Protein AF-A0A8S3F796-F1 (afdb_monomer_lite)

pLDDT: mean 73.69, std 20.72, range [35.88, 97.44]

Structure (mmCIF, N/CA/C/O backbone):
data_AF-A0A8S3F796-F1
#
_entry.id   AF-A0A8S3F796-F1
#
loop_
_atom_site.group_PDB
_atom_site.id
_atom_site.type_symbol
_atom_site.label_atom_id
_atom_site.label_alt_id
_atom_site.label_comp_id
_atom_site.label_asym_id
_atom_site.label_entity_id
_atom_site.label_seq_id
_atom_site.pdbx_PDB_ins_code
_atom_site.Cartn_x
_atom_site.Cartn_y
_atom_site.Cartn_z
_atom_site.occupancy
_atom_site.B_iso_or_equiv
_atom_site.auth_seq_id
_atom_site.auth_comp_id
_atom_site.auth_asym_id
_atom_site.auth_atom_id
_atom_site.pdbx_PDB_model_num
ATOM 1 N N . MET A 1 1 ? 61.281 -2.631 98.111 1.00 43.91 1 MET A N 1
ATOM 2 C CA . MET A 1 1 ? 61.425 -4.020 97.611 1.00 43.91 1 MET A CA 1
ATOM 3 C C . MET A 1 1 ? 60.750 -4.048 96.241 1.00 43.91 1 MET A C 1
ATOM 5 O O . MET A 1 1 ? 59.540 -3.943 96.218 1.00 43.91 1 MET A O 1
ATOM 9 N N . ILE A 1 2 ? 61.363 -3.833 95.071 1.00 37.25 2 ILE A N 1
ATOM 10 C CA . ILE A 1 2 ? 62.543 -4.377 94.362 1.00 37.25 2 ILE A CA 1
ATOM 11 C C . ILE A 1 2 ? 62.463 -5.881 94.010 1.00 37.25 2 ILE A C 1
ATOM 13 O O . ILE A 1 2 ? 62.589 -6.713 94.901 1.00 37.25 2 ILE A O 1
ATOM 17 N N . ARG A 1 3 ? 62.447 -6.122 92.677 1.00 36.91 3 ARG A N 1
ATOM 18 C CA . ARG A 1 3 ? 62.776 -7.321 91.851 1.00 36.91 3 ARG A CA 1
ATOM 19 C C . ARG A 1 3 ? 61.711 -8.426 91.722 1.00 36.91 3 ARG A C 1
ATOM 21 O O . ARG A 1 3 ? 61.020 -8.716 92.679 1.00 36.91 3 ARG A O 1
ATOM 28 N N . GLY A 1 4 ? 61.540 -9.080 90.565 1.00 35.88 4 GLY A N 1
ATOM 29 C CA . GLY A 1 4 ? 62.390 -9.176 89.362 1.00 35.88 4 GLY A CA 1
ATOM 30 C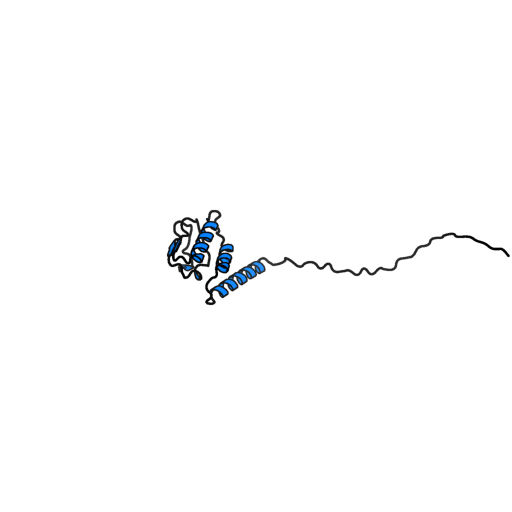 C . GLY A 1 4 ? 61.596 -9.610 88.111 1.00 35.88 4 GLY A C 1
ATOM 31 O O . GLY A 1 4 ? 60.513 -10.168 88.231 1.00 35.88 4 GLY A O 1
ATOM 32 N N . THR A 1 5 ? 61.993 -9.128 86.923 1.00 44.62 5 THR A N 1
ATOM 33 C CA . THR A 1 5 ? 62.800 -9.827 85.879 1.00 44.62 5 THR A CA 1
ATOM 34 C C . THR A 1 5 ? 61.951 -10.748 84.987 1.00 44.62 5 THR A C 1
ATOM 36 O O . THR A 1 5 ? 61.470 -11.766 85.456 1.00 44.62 5 THR A O 1
ATOM 39 N N . SER A 1 6 ? 61.547 -10.370 83.768 1.00 39.16 6 SER A N 1
ATOM 40 C CA . SER A 1 6 ? 62.285 -10.204 82.495 1.00 39.16 6 SER A CA 1
ATOM 41 C C . SER A 1 6 ? 62.702 -11.502 81.779 1.00 39.16 6 SER A C 1
ATOM 43 O O . SER A 1 6 ? 63.558 -12.227 82.268 1.00 39.16 6 SER A O 1
ATOM 45 N N . SER A 1 7 ? 62.231 -11.603 80.526 1.00 36.75 7 SER A N 1
ATOM 46 C CA . SER A 1 7 ? 62.898 -12.185 79.345 1.00 36.75 7 SER A CA 1
ATOM 47 C C . SER A 1 7 ? 62.844 -13.705 79.131 1.00 36.75 7 SER A C 1
ATOM 49 O O . SER A 1 7 ? 63.425 -14.467 79.891 1.00 36.75 7 SER A O 1
ATOM 51 N N . THR A 1 8 ? 62.237 -14.151 78.021 1.00 40.50 8 THR A N 1
ATOM 52 C CA . THR A 1 8 ? 62.935 -14.663 76.811 1.00 40.50 8 THR A CA 1
ATOM 53 C C . THR A 1 8 ? 61.984 -15.462 75.899 1.00 40.50 8 THR A C 1
ATOM 55 O O . THR A 1 8 ? 61.167 -16.257 76.352 1.00 40.50 8 THR A O 1
ATOM 58 N N . LYS A 1 9 ? 62.096 -15.232 74.585 1.00 40.78 9 LYS A N 1
ATOM 59 C CA . LYS A 1 9 ? 61.554 -16.061 73.485 1.00 40.78 9 LYS A CA 1
ATOM 60 C C . LYS A 1 9 ? 62.659 -17.059 73.073 1.00 40.78 9 LYS A C 1
ATOM 62 O O . LYS A 1 9 ? 63.826 -16.709 73.260 1.00 40.78 9 LYS A O 1
ATOM 67 N N . PRO A 1 10 ? 62.361 -18.230 72.470 1.00 43.75 10 PRO A N 1
ATOM 68 C CA . PRO A 1 10 ? 62.413 -18.285 71.000 1.00 43.75 10 PRO A CA 1
ATOM 69 C C . PRO A 1 10 ? 61.441 -19.277 70.316 1.00 43.75 10 PRO A C 1
ATOM 71 O O . PRO A 1 10 ? 60.806 -20.124 70.933 1.00 43.75 10 PRO A O 1
ATOM 74 N N . GLN A 1 11 ? 61.345 -19.112 68.992 1.00 39.69 11 GLN A N 1
ATOM 75 C CA . GLN A 1 11 ? 60.614 -19.912 68.000 1.00 39.69 11 GLN A CA 1
ATOM 76 C C . GLN A 1 11 ? 61.049 -21.385 67.927 1.00 39.69 11 GLN A C 1
ATOM 78 O O . GLN A 1 11 ? 62.238 -21.679 67.984 1.00 39.69 11 GLN A O 1
ATOM 83 N N . SER A 1 12 ? 60.117 -22.272 67.566 1.00 39.81 12 SER A N 1
ATOM 84 C CA . SER A 1 12 ? 60.382 -23.314 66.562 1.00 39.81 12 SER A CA 1
ATOM 85 C C . SER A 1 12 ? 59.096 -23.730 65.837 1.00 39.81 12 SER A C 1
ATOM 87 O O . SER A 1 12 ? 58.036 -23.913 66.428 1.00 39.81 12 SER A O 1
ATOM 89 N N . HIS A 1 13 ? 59.209 -23.773 64.511 1.00 41.94 13 HIS A N 1
ATOM 90 C CA . HIS A 1 13 ? 58.201 -24.164 63.533 1.00 41.94 13 HIS A CA 1
ATOM 91 C C . HIS A 1 13 ? 57.939 -25.671 63.552 1.00 41.94 13 HIS A C 1
ATOM 93 O O . HIS A 1 13 ? 58.892 -26.444 63.477 1.00 41.94 13 HIS A O 1
ATOM 99 N N . THR A 1 14 ? 56.674 -26.089 63.450 1.00 40.72 14 THR A N 1
ATOM 100 C CA . THR A 1 14 ? 56.277 -27.227 62.598 1.00 40.72 14 THR A CA 1
ATOM 101 C C . THR A 1 14 ? 54.784 -27.137 62.235 1.00 40.72 14 THR A C 1
ATOM 103 O O . THR A 1 14 ? 53.993 -26.540 62.956 1.00 40.72 14 THR A O 1
ATOM 106 N N . GLN A 1 15 ? 54.457 -27.621 61.039 1.00 45.72 15 GLN A N 1
ATOM 107 C CA . GLN A 1 15 ? 53.328 -27.283 60.155 1.00 45.72 15 GLN A CA 1
ATOM 108 C C . GLN A 1 15 ? 51.907 -27.617 60.662 1.00 45.72 15 GLN A C 1
ATOM 110 O O . GLN A 1 15 ? 51.747 -28.584 61.402 1.00 45.72 15 GLN A O 1
ATOM 115 N N . PRO A 1 16 ? 50.847 -26.958 60.141 1.00 42.00 16 PRO A N 1
ATOM 116 C CA . PRO A 1 16 ? 49.506 -27.529 60.127 1.00 42.00 16 PRO A CA 1
ATOM 117 C C . PRO A 1 16 ? 49.201 -28.223 58.787 1.00 42.00 16 PRO A C 1
ATOM 119 O O . PRO A 1 16 ? 49.290 -27.631 57.711 1.00 42.00 16 PRO A O 1
ATOM 122 N N . VAL A 1 17 ? 48.807 -29.492 58.887 1.00 44.97 17 VAL A N 1
ATOM 123 C CA . VAL A 1 17 ? 48.255 -30.314 57.805 1.00 44.97 17 VAL A CA 1
ATOM 124 C C . VAL A 1 17 ? 46.794 -29.923 57.552 1.00 44.97 17 VAL A C 1
ATOM 126 O O . VAL A 1 17 ? 46.001 -29.745 58.475 1.00 44.97 17 VAL A O 1
ATOM 129 N N . SER A 1 18 ? 46.472 -29.798 56.270 1.00 46.38 18 SER A N 1
ATOM 130 C CA . SER A 1 18 ? 45.207 -29.416 55.645 1.00 46.38 18 SER A CA 1
ATOM 131 C C . SER A 1 18 ? 43.940 -30.080 56.202 1.00 46.38 18 SER A C 1
ATOM 133 O O . SER A 1 18 ? 43.856 -31.304 56.280 1.00 46.38 18 SER A O 1
ATOM 135 N N . ARG A 1 19 ? 42.880 -29.282 56.411 1.00 41.25 19 ARG A N 1
ATOM 136 C CA . ARG A 1 19 ? 41.478 -29.738 56.337 1.00 41.25 19 ARG A CA 1
ATOM 137 C C . ARG A 1 19 ? 40.587 -28.709 55.625 1.00 41.25 19 ARG A C 1
ATOM 139 O O . ARG A 1 19 ? 40.242 -27.676 56.180 1.00 41.25 19 ARG A O 1
ATOM 146 N N . GLN A 1 20 ? 40.278 -29.047 54.371 1.00 41.78 20 GLN A N 1
ATOM 147 C CA . GLN A 1 20 ? 39.057 -28.787 53.590 1.00 41.78 20 GLN A CA 1
ATOM 148 C C . GLN A 1 20 ? 38.231 -27.528 53.916 1.00 41.78 20 GLN A C 1
ATOM 150 O O . GLN A 1 20 ? 37.350 -27.536 54.774 1.00 41.78 20 GLN A O 1
ATOM 155 N N . SER A 1 21 ? 38.414 -26.489 53.102 1.00 40.88 21 SER A N 1
ATOM 156 C CA . SER A 1 21 ? 37.408 -25.456 52.861 1.00 40.88 21 SER A CA 1
ATOM 157 C C . SER A 1 21 ? 36.372 -25.975 51.856 1.00 40.88 21 SER A C 1
ATOM 159 O O . SER A 1 21 ? 36.682 -26.273 50.703 1.00 40.88 21 SER A O 1
ATOM 161 N N . HIS A 1 22 ? 35.122 -26.085 52.301 1.00 41.72 22 HIS A N 1
ATOM 162 C CA . HIS A 1 22 ? 33.971 -26.271 51.425 1.00 41.72 22 HIS A CA 1
ATOM 163 C C . HIS A 1 22 ? 33.831 -25.018 50.552 1.00 41.72 22 HIS A C 1
ATOM 165 O O . HIS A 1 22 ? 33.453 -23.953 51.042 1.00 41.72 22 HIS A O 1
ATOM 171 N N . SER A 1 23 ? 34.167 -25.126 49.265 1.00 40.06 23 SER A N 1
ATOM 172 C CA . SER A 1 23 ? 33.776 -24.116 48.286 1.00 40.06 23 SER A CA 1
ATOM 173 C C . SER A 1 23 ? 32.294 -24.322 47.976 1.00 40.06 23 SER A C 1
ATOM 175 O O . SER A 1 23 ? 31.897 -25.280 47.317 1.00 40.06 23 SER A O 1
ATOM 177 N N . ASN A 1 24 ? 31.452 -23.434 48.501 1.00 40.53 24 ASN A N 1
ATOM 178 C CA . ASN A 1 24 ? 30.092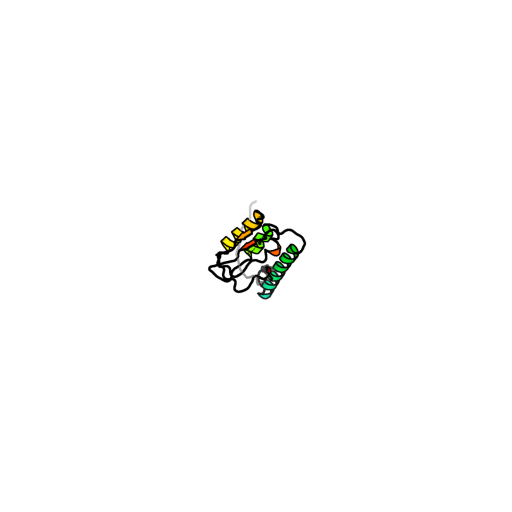 -23.297 48.004 1.00 40.53 24 ASN A CA 1
ATOM 179 C C . ASN A 1 24 ? 30.180 -22.764 46.573 1.00 40.53 24 ASN A C 1
ATOM 181 O O . ASN A 1 24 ? 30.407 -21.579 46.338 1.00 40.53 24 ASN A O 1
ATOM 185 N N . SER A 1 25 ? 30.039 -23.687 45.625 1.00 42.34 25 SER A N 1
ATOM 186 C CA . SER A 1 25 ? 29.781 -23.416 44.220 1.00 42.34 25 SER A CA 1
ATOM 187 C C . SER A 1 25 ? 28.496 -22.591 44.109 1.00 42.34 25 SER A C 1
ATOM 189 O O . SER A 1 25 ? 27.399 -23.088 44.359 1.00 42.34 25 SER A O 1
ATOM 191 N N . MET A 1 26 ? 28.631 -21.307 43.772 1.00 40.22 26 MET A N 1
ATOM 192 C CA . MET A 1 26 ? 27.518 -20.532 43.236 1.00 40.22 26 MET A CA 1
ATOM 193 C C . MET A 1 26 ? 27.348 -20.918 41.764 1.00 40.22 26 MET A C 1
ATOM 195 O O . MET A 1 26 ? 28.299 -20.759 40.993 1.00 40.22 26 MET A O 1
ATOM 199 N N . PRO A 1 27 ? 26.169 -21.390 41.328 1.00 42.75 27 PRO A N 1
ATOM 200 C CA . PRO A 1 27 ? 25.921 -21.554 39.912 1.00 42.75 27 PRO A CA 1
ATOM 201 C C . PRO A 1 27 ? 25.843 -20.165 39.278 1.00 42.75 27 PRO A C 1
ATOM 203 O O . PRO A 1 27 ? 24.987 -19.344 39.621 1.00 42.75 27 PRO A O 1
ATOM 206 N N . HIS A 1 28 ? 26.749 -19.911 38.333 1.00 46.75 28 HIS A N 1
ATOM 207 C CA . HIS A 1 28 ? 26.594 -18.836 37.367 1.00 46.75 28 HIS A CA 1
ATOM 208 C C . HIS A 1 28 ? 25.208 -18.973 36.738 1.00 46.75 28 HIS A C 1
ATOM 210 O O . HIS A 1 28 ? 24.868 -19.996 36.143 1.00 46.75 28 HIS A O 1
ATOM 216 N N . ARG A 1 29 ? 24.392 -17.933 36.898 1.00 46.47 29 ARG A N 1
ATOM 217 C CA . ARG A 1 29 ? 23.112 -17.797 36.217 1.00 46.47 29 ARG A CA 1
ATOM 218 C C . ARG A 1 29 ? 23.421 -17.577 34.737 1.00 46.47 29 ARG A C 1
ATOM 220 O O . ARG A 1 29 ? 23.547 -16.442 34.290 1.00 46.47 29 ARG A O 1
ATOM 227 N N . SER A 1 30 ? 23.625 -18.664 33.996 1.00 43.38 30 SER A N 1
ATOM 228 C CA . SER A 1 30 ? 23.768 -18.616 32.547 1.00 43.38 30 SER A CA 1
ATOM 229 C C . SER A 1 30 ? 22.478 -18.048 31.973 1.00 43.38 30 SER A C 1
ATOM 231 O O . SER A 1 30 ? 21.424 -18.683 32.038 1.00 43.38 30 SER A O 1
ATOM 233 N N . SER A 1 31 ? 22.557 -16.823 31.453 1.00 46.28 31 SER A N 1
ATOM 234 C CA . SER A 1 31 ? 21.518 -16.212 30.632 1.00 46.28 31 SER A CA 1
ATOM 235 C C . SER A 1 31 ? 21.190 -17.150 29.474 1.00 46.28 31 SER A C 1
ATOM 237 O O . SER A 1 31 ? 21.897 -17.190 28.470 1.00 46.28 31 SER A O 1
ATOM 239 N N . SER A 1 32 ? 20.112 -17.921 29.622 1.00 44.81 32 SER A N 1
ATOM 240 C CA . SER A 1 32 ? 19.453 -18.621 28.521 1.00 44.81 32 SER A CA 1
ATOM 241 C C . SER A 1 32 ? 18.749 -17.592 27.650 1.00 44.81 32 SER A C 1
ATOM 243 O O . SER A 1 32 ? 17.546 -17.374 27.753 1.00 44.81 32 SER A O 1
ATOM 245 N N . THR A 1 33 ? 19.509 -16.925 26.794 1.00 56.97 33 THR A N 1
ATOM 246 C CA . THR A 1 33 ? 18.950 -16.186 25.669 1.00 56.97 33 THR A CA 1
ATOM 247 C C . THR A 1 33 ? 19.620 -16.685 24.402 1.00 56.97 33 THR A C 1
ATOM 249 O O . THR A 1 33 ? 20.825 -16.523 24.249 1.00 56.97 33 THR A O 1
ATOM 252 N N . ALA A 1 34 ? 18.794 -17.230 23.505 1.00 60.56 34 ALA A N 1
ATOM 253 C CA . ALA A 1 34 ? 19.073 -17.569 22.107 1.00 60.56 34 ALA A CA 1
ATOM 254 C C . ALA A 1 34 ? 19.513 -19.011 21.787 1.00 60.56 34 ALA A C 1
ATOM 256 O O . ALA A 1 34 ? 20.594 -19.245 21.264 1.00 60.56 34 ALA A O 1
ATOM 257 N N . LEU A 1 35 ? 18.575 -19.953 21.919 1.00 48.91 35 LEU A N 1
ATOM 258 C CA . LEU A 1 35 ? 18.429 -21.050 20.952 1.00 48.91 35 LEU A CA 1
ATOM 259 C C . LEU A 1 35 ? 16.958 -21.128 20.528 1.00 48.91 35 LEU A C 1
ATOM 261 O O . LEU A 1 35 ? 16.220 -22.014 20.933 1.00 48.91 35 LEU A O 1
ATOM 265 N N . ILE A 1 36 ? 16.513 -20.132 19.761 1.00 64.19 36 ILE A N 1
ATOM 266 C CA . ILE A 1 36 ? 15.230 -20.201 19.052 1.00 64.19 36 ILE A CA 1
ATOM 267 C C . ILE A 1 36 ? 15.558 -20.789 17.683 1.00 64.19 36 ILE A C 1
ATOM 269 O O . ILE A 1 36 ? 16.320 -20.170 16.925 1.00 64.19 36 ILE A O 1
ATOM 273 N N . SER A 1 37 ? 15.046 -21.988 17.395 1.00 68.31 37 SER A N 1
ATOM 274 C CA . SER A 1 37 ? 15.294 -22.667 16.124 1.00 68.31 37 SER A CA 1
ATOM 275 C C . SER A 1 37 ? 1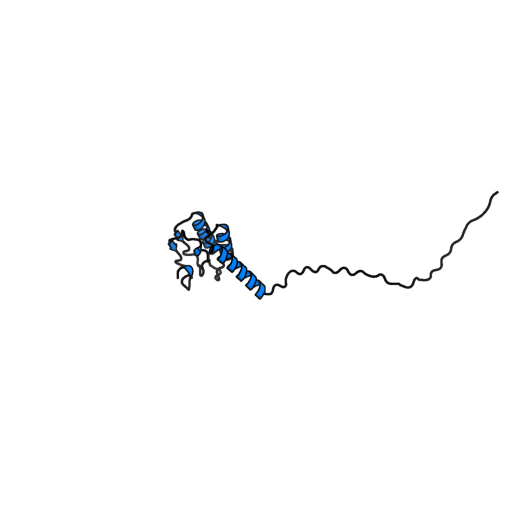4.735 -21.839 14.958 1.00 68.31 37 SER A C 1
ATOM 277 O O . SER A 1 37 ? 13.909 -20.940 15.137 1.00 68.31 37 SER A O 1
ATOM 279 N N . LYS A 1 38 ? 15.209 -22.087 13.732 1.00 71.25 38 LYS A N 1
ATOM 280 C CA . LYS A 1 38 ? 14.703 -21.373 12.546 1.00 71.25 38 LYS A CA 1
ATOM 281 C C . LYS A 1 38 ? 13.188 -21.567 12.384 1.00 71.25 38 LYS A C 1
ATOM 283 O O . LYS A 1 38 ? 12.490 -20.617 12.048 1.00 71.25 38 LYS A O 1
ATOM 288 N N . GLU A 1 39 ? 12.710 -22.759 12.723 1.00 70.19 39 GLU A N 1
ATOM 289 C CA . GLU A 1 39 ? 11.305 -23.154 12.684 1.00 70.19 39 GLU A CA 1
ATOM 290 C C . GLU A 1 39 ? 10.465 -22.391 13.717 1.00 70.19 39 GLU A C 1
ATOM 292 O O . GLU A 1 39 ? 9.423 -21.835 13.375 1.00 70.19 39 GLU A O 1
ATOM 297 N N . ASP A 1 40 ? 10.980 -22.209 14.937 1.00 78.50 40 ASP A N 1
ATOM 298 C CA . ASP A 1 40 ? 10.323 -21.382 15.958 1.00 78.50 40 ASP A CA 1
ATOM 299 C C . ASP A 1 40 ? 10.199 -19.917 15.519 1.00 78.50 40 ASP A C 1
ATOM 301 O O . ASP A 1 40 ? 9.181 -19.271 15.767 1.00 78.50 40 ASP A O 1
ATOM 305 N N . LYS A 1 41 ? 11.209 -19.371 14.826 1.00 74.94 41 LYS A N 1
ATOM 306 C CA . LYS A 1 41 ? 11.138 -18.001 14.284 1.00 74.94 41 LYS A CA 1
ATOM 307 C C . LYS A 1 41 ? 10.054 -17.875 13.220 1.00 74.94 41 LYS A C 1
ATOM 309 O O . LYS A 1 41 ? 9.375 -16.850 13.176 1.00 74.94 41 LYS A O 1
ATOM 314 N N . ASP A 1 42 ? 9.889 -18.888 12.379 1.00 79.62 42 ASP A N 1
ATOM 315 C CA . ASP A 1 42 ? 8.865 -18.890 11.336 1.00 79.62 42 ASP A CA 1
ATOM 316 C C . ASP A 1 42 ? 7.462 -19.071 11.922 1.00 79.62 42 ASP A C 1
ATOM 318 O O . ASP A 1 42 ? 6.537 -18.374 11.505 1.00 79.62 42 ASP A O 1
ATOM 322 N N . ILE A 1 43 ? 7.311 -19.888 12.967 1.00 78.69 43 ILE A N 1
ATOM 323 C CA . ILE A 1 43 ? 6.064 -20.000 13.734 1.00 78.69 43 ILE A CA 1
ATOM 324 C C . ILE A 1 43 ? 5.728 -18.669 14.412 1.00 78.69 43 ILE A C 1
ATOM 326 O O . ILE A 1 43 ? 4.599 -18.196 14.303 1.00 78.69 43 ILE A O 1
ATOM 330 N N . ILE A 1 44 ? 6.700 -18.018 15.059 1.00 77.00 44 ILE A N 1
ATOM 331 C CA . ILE A 1 44 ? 6.508 -16.706 15.694 1.00 77.00 44 ILE A CA 1
ATOM 332 C C . ILE A 1 44 ? 6.092 -15.659 14.657 1.00 77.00 44 ILE A C 1
ATOM 334 O O . ILE A 1 44 ? 5.153 -14.902 14.906 1.00 77.00 44 ILE A O 1
ATOM 338 N N . ARG A 1 45 ? 6.735 -15.633 13.480 1.00 77.31 45 ARG A N 1
ATOM 339 C CA . ARG A 1 45 ? 6.329 -14.756 12.370 1.00 77.31 45 ARG A CA 1
ATOM 340 C C . ARG A 1 45 ? 4.902 -15.048 11.932 1.00 77.31 45 ARG A C 1
ATOM 342 O O . ARG A 1 45 ? 4.100 -14.127 11.846 1.00 77.31 45 ARG A O 1
ATOM 349 N N . LYS A 1 46 ? 4.567 -16.318 11.708 1.00 82.44 46 LYS A N 1
ATOM 350 C CA . LYS A 1 46 ? 3.247 -16.731 11.224 1.00 82.44 46 LYS A CA 1
ATOM 351 C C . LYS A 1 46 ? 2.141 -16.411 12.229 1.00 82.44 46 LYS A C 1
ATOM 353 O O . LYS A 1 46 ? 1.111 -15.873 11.838 1.00 82.44 46 LYS A O 1
ATOM 358 N N . LEU A 1 47 ? 2.375 -16.654 13.520 1.00 77.31 47 LEU A N 1
ATOM 359 C CA . LEU A 1 47 ? 1.457 -16.297 14.607 1.00 77.31 47 LEU A CA 1
ATOM 360 C C . LEU A 1 47 ? 1.301 -14.783 14.753 1.00 77.31 47 LEU A C 1
ATOM 362 O O . LEU A 1 47 ? 0.197 -14.299 15.002 1.00 77.31 47 LEU A O 1
ATOM 366 N N . PHE A 1 48 ? 2.388 -14.028 14.588 1.00 76.62 48 PHE A N 1
ATOM 367 C CA . PHE A 1 48 ? 2.333 -12.573 14.588 1.00 76.62 48 PHE A CA 1
ATOM 368 C C . PHE A 1 48 ? 1.474 -12.064 13.426 1.00 76.62 48 PHE A C 1
ATOM 370 O O . PHE A 1 48 ? 0.530 -11.316 13.670 1.00 76.62 48 PHE A O 1
ATOM 377 N N . THR A 1 49 ? 1.724 -12.532 12.201 1.00 72.12 49 THR A N 1
ATOM 378 C CA . THR A 1 49 ? 0.932 -12.178 11.015 1.00 72.12 49 THR A CA 1
ATOM 379 C C . THR A 1 49 ? -0.536 -12.565 11.188 1.00 72.12 49 THR A C 1
ATOM 381 O O . THR A 1 49 ? -1.410 -11.721 11.029 1.00 72.12 49 THR A O 1
ATOM 384 N N . GLN A 1 50 ? -0.826 -13.793 11.629 1.00 75.19 50 GLN A N 1
ATOM 385 C CA . GLN A 1 50 ? -2.196 -14.268 11.843 1.00 75.19 50 GLN A CA 1
ATOM 386 C C . GLN A 1 50 ? -2.939 -13.436 12.896 1.00 75.19 50 GLN A C 1
ATOM 388 O O . GLN A 1 50 ? -4.107 -13.092 12.715 1.00 75.19 50 GLN A O 1
ATOM 393 N N . ARG A 1 51 ? -2.266 -13.062 13.991 1.00 73.31 51 ARG A N 1
ATOM 394 C CA . ARG A 1 51 ? -2.842 -12.178 15.011 1.00 73.31 51 ARG A CA 1
ATOM 395 C C . ARG A 1 51 ? -3.144 -10.784 14.456 1.00 73.31 51 ARG A C 1
ATOM 397 O O . ARG A 1 51 ? -4.126 -10.182 14.888 1.00 73.31 51 ARG A O 1
ATOM 404 N N . GLN A 1 52 ? -2.321 -10.262 13.548 1.00 64.12 52 GLN A N 1
ATOM 405 C CA . GLN A 1 52 ? -2.585 -8.979 12.888 1.00 64.12 52 GLN A CA 1
ATOM 406 C C . GLN A 1 52 ? -3.799 -9.079 11.956 1.00 64.12 52 GLN A C 1
ATOM 408 O O . GLN A 1 52 ? -4.716 -8.268 12.074 1.00 64.12 52 GLN A O 1
ATOM 413 N N . SER A 1 53 ? -3.885 -10.127 11.134 1.00 61.03 53 SER A N 1
ATOM 414 C CA . SER A 1 53 ? -5.031 -10.362 10.243 1.00 61.03 53 SER A CA 1
ATOM 415 C C . SER A 1 53 ? -6.351 -10.528 11.009 1.00 61.03 53 SER A C 1
ATOM 417 O O . SER A 1 53 ? -7.371 -9.965 10.621 1.00 61.03 53 SER A O 1
ATOM 419 N N . LEU A 1 54 ? -6.342 -11.234 12.148 1.00 61.59 54 LEU A N 1
ATOM 420 C CA . LEU A 1 54 ? -7.530 -11.402 13.000 1.00 61.59 54 LEU A CA 1
ATOM 421 C C . LEU A 1 54 ? -8.000 -10.085 13.639 1.00 61.59 54 LEU A C 1
ATOM 423 O O . LEU A 1 54 ? -9.202 -9.874 13.797 1.00 61.59 54 LEU A O 1
ATOM 427 N N . LYS A 1 55 ? -7.075 -9.180 13.986 1.00 58.56 55 LYS A N 1
ATOM 428 C CA . LYS A 1 55 ? -7.431 -7.832 14.461 1.00 58.56 55 LYS A CA 1
ATOM 429 C C . LYS A 1 55 ? -8.057 -6.983 13.358 1.00 58.56 55 LYS A C 1
ATOM 431 O O . LYS A 1 55 ? -8.981 -6.232 13.651 1.00 58.56 55 LYS A O 1
ATOM 436 N N . LEU A 1 56 ? -7.575 -7.124 12.123 1.00 56.28 56 LEU A N 1
ATOM 437 C CA . LEU A 1 56 ? -8.071 -6.376 10.969 1.00 56.28 56 LEU A CA 1
ATOM 438 C C . LEU A 1 56 ? -9.461 -6.865 10.516 1.00 56.28 56 LEU A C 1
ATOM 440 O O . LEU A 1 56 ? -10.334 -6.061 10.211 1.00 56.28 56 LEU A O 1
ATOM 444 N N . SER A 1 57 ? -9.708 -8.178 10.576 1.00 52.88 57 SER A N 1
ATOM 445 C CA . SER A 1 57 ? -10.996 -8.802 10.226 1.00 52.88 57 SER A CA 1
ATOM 446 C C . SER A 1 57 ? -12.129 -8.492 11.230 1.00 52.88 57 SER A C 1
ATOM 448 O O . SER A 1 57 ? -13.313 -8.501 10.889 1.00 52.88 57 SER A O 1
ATOM 450 N N . SER A 1 58 ? -11.790 -8.141 12.474 1.00 56.28 58 SER A N 1
ATOM 451 C CA . SER A 1 58 ? -12.731 -7.841 13.562 1.00 56.28 58 SER A CA 1
ATOM 452 C C . SER A 1 58 ? -13.328 -6.420 13.473 1.00 56.28 58 SER A C 1
ATOM 454 O O . SER A 1 58 ? -13.140 -5.631 14.394 1.00 56.28 58 SER A O 1
ATOM 456 N N . LYS A 1 59 ? -14.049 -6.066 12.393 1.00 54.88 59 LYS A N 1
ATOM 457 C CA . LYS A 1 59 ? -14.849 -4.814 12.235 1.00 54.88 59 LYS A CA 1
ATOM 458 C C . LYS A 1 59 ? -14.189 -3.511 12.741 1.00 54.88 59 LYS A C 1
ATOM 460 O O . LYS A 1 59 ? -14.875 -2.550 13.092 1.00 54.88 59 LYS A O 1
ATOM 465 N N . LYS A 1 60 ? -12.863 -3.464 12.811 1.00 62.00 60 LYS A N 1
ATOM 466 C CA . LYS A 1 60 ? -12.114 -2.340 13.352 1.00 62.00 60 LYS A CA 1
ATOM 467 C C . LYS A 1 60 ? -11.489 -1.642 12.162 1.00 62.00 60 LYS A C 1
ATOM 469 O O . LYS A 1 60 ? -10.733 -2.256 11.421 1.00 62.00 60 LYS A O 1
ATOM 474 N N . SER A 1 61 ? -11.853 -0.375 11.969 1.00 72.12 61 SER A N 1
ATOM 475 C CA . SER A 1 61 ? -11.208 0.495 10.985 1.00 72.12 61 SER A CA 1
ATOM 476 C C . SER A 1 61 ? -9.696 0.368 11.136 1.00 72.12 61 SER A C 1
ATOM 478 O O . SER A 1 61 ? -9.195 0.551 12.250 1.00 72.12 61 SER A O 1
ATOM 480 N N . LEU A 1 62 ? -8.995 0.084 10.033 1.00 83.81 62 LEU A N 1
ATOM 481 C CA . LEU A 1 62 ? -7.536 0.131 9.979 1.00 83.81 62 LEU A CA 1
ATOM 482 C C . LEU A 1 62 ? -7.078 1.452 10.610 1.00 83.81 62 LEU A C 1
ATOM 484 O O . LEU A 1 62 ? -7.666 2.503 10.350 1.00 83.81 62 LEU A O 1
ATOM 488 N N . THR A 1 63 ? -6.087 1.403 11.493 1.00 90.12 63 THR A N 1
ATOM 489 C CA . THR A 1 63 ? -5.476 2.601 12.081 1.00 90.12 63 THR A CA 1
ATOM 490 C C . THR A 1 63 ? -4.183 2.954 11.350 1.00 90.12 63 THR A C 1
ATOM 492 O O . THR A 1 63 ? -3.529 2.091 10.767 1.00 90.12 63 THR A O 1
ATOM 495 N N . LEU A 1 64 ? -3.753 4.219 11.429 1.00 90.19 64 LEU A N 1
ATOM 496 C CA . LEU A 1 64 ? -2.490 4.655 10.816 1.00 90.19 64 LEU A CA 1
ATOM 497 C C . LEU A 1 64 ? -1.277 3.872 11.355 1.00 90.19 64 LEU A C 1
ATOM 499 O O . LEU A 1 64 ? -0.328 3.613 10.620 1.00 90.19 64 LEU A O 1
ATOM 503 N N . SER A 1 65 ? -1.305 3.481 12.630 1.00 90.31 65 SER A N 1
ATOM 504 C CA . SER A 1 65 ? -0.238 2.685 13.244 1.00 90.31 65 SER A CA 1
ATOM 505 C C . SER A 1 65 ? -0.197 1.257 12.701 1.00 90.31 65 SER A C 1
ATOM 507 O O . SER A 1 65 ? 0.886 0.730 12.462 1.00 90.31 65 SER A O 1
ATOM 509 N N . GLU A 1 66 ? -1.361 0.640 12.485 1.00 89.25 66 GLU A N 1
ATOM 510 C CA . GLU A 1 66 ? -1.462 -0.690 11.870 1.00 89.25 66 GLU A CA 1
ATOM 511 C C . GLU A 1 66 ? -1.006 -0.642 10.408 1.00 89.25 66 GLU A C 1
ATOM 513 O O . GLU A 1 66 ? -0.193 -1.471 10.009 1.00 89.25 66 GLU A O 1
ATOM 518 N N . LEU A 1 67 ? -1.421 0.380 9.648 1.00 91.81 67 LEU A N 1
ATOM 519 C CA . LEU A 1 67 ? -0.944 0.604 8.282 1.00 91.81 67 LEU A CA 1
ATOM 520 C C . LEU A 1 67 ? 0.585 0.688 8.238 1.00 91.81 67 LEU A C 1
ATOM 522 O O . LEU A 1 67 ? 1.228 -0.056 7.503 1.00 91.81 67 LEU A O 1
ATOM 526 N N . ARG A 1 68 ? 1.177 1.561 9.063 1.00 93.12 68 ARG A N 1
ATOM 527 C CA . ARG A 1 68 ? 2.635 1.719 9.134 1.00 93.12 68 ARG A CA 1
ATOM 528 C C . ARG A 1 68 ? 3.323 0.406 9.485 1.00 93.12 68 ARG A C 1
ATOM 530 O O . ARG A 1 68 ? 4.320 0.074 8.864 1.00 93.12 68 ARG A O 1
ATOM 537 N N . GLN A 1 69 ? 2.782 -0.366 10.424 1.00 91.00 69 GLN A N 1
ATOM 538 C CA . GLN A 1 69 ? 3.354 -1.659 10.793 1.00 91.00 69 GLN A CA 1
ATOM 539 C C . GLN A 1 69 ? 3.379 -2.654 9.625 1.00 91.00 69 GLN A C 1
ATOM 541 O O . GLN A 1 69 ? 4.379 -3.350 9.453 1.00 91.00 69 GLN A O 1
ATOM 546 N N . VAL A 1 70 ? 2.309 -2.728 8.830 1.00 90.06 70 VAL A N 1
ATOM 547 C CA . VAL A 1 70 ? 2.282 -3.606 7.650 1.00 90.06 70 VAL A CA 1
ATOM 548 C C . VAL A 1 70 ? 3.253 -3.102 6.583 1.00 90.06 70 VAL A C 1
ATOM 550 O O . VAL A 1 70 ? 4.007 -3.895 6.024 1.00 90.06 70 VAL A O 1
ATOM 553 N N . LEU A 1 71 ? 3.312 -1.787 6.359 1.00 92.25 71 LEU A N 1
ATOM 554 C CA . LEU A 1 71 ? 4.265 -1.187 5.427 1.00 92.25 71 LEU A CA 1
ATOM 555 C C . LEU A 1 71 ? 5.719 -1.436 5.849 1.00 92.25 71 LEU A C 1
ATOM 557 O O . LEU A 1 71 ? 6.535 -1.782 5.007 1.00 92.25 71 LEU A O 1
ATOM 561 N N . GLU A 1 72 ? 6.070 -1.360 7.131 1.00 91.25 72 GLU A N 1
ATOM 562 C CA . GLU A 1 72 ? 7.424 -1.710 7.596 1.00 91.25 72 GLU A CA 1
ATOM 563 C C . GLU A 1 72 ? 7.796 -3.172 7.298 1.00 91.25 72 GLU A C 1
ATOM 565 O O . GLU A 1 72 ? 8.955 -3.482 7.014 1.00 91.25 72 GLU A O 1
ATOM 570 N N . ALA A 1 73 ? 6.817 -4.078 7.326 1.00 89.56 73 ALA A N 1
ATOM 571 C CA . ALA A 1 73 ? 7.024 -5.480 6.981 1.00 89.56 73 ALA A CA 1
ATOM 572 C C . ALA A 1 73 ? 7.095 -5.730 5.463 1.00 89.56 73 ALA A C 1
ATOM 574 O O . ALA A 1 73 ? 7.638 -6.759 5.053 1.00 89.56 73 ALA A O 1
ATOM 575 N N . TRP A 1 74 ? 6.581 -4.808 4.641 1.00 91.50 74 TRP A N 1
ATOM 576 C CA . TRP A 1 74 ? 6.602 -4.917 3.186 1.00 91.50 74 TRP A CA 1
ATOM 577 C C . TRP A 1 74 ? 8.018 -4.740 2.635 1.00 91.50 74 TRP A C 1
ATOM 579 O O . TRP A 1 74 ? 8.693 -3.729 2.878 1.00 91.50 74 TRP A O 1
ATOM 589 N N . LYS A 1 75 ? 8.450 -5.766 1.899 1.00 86.44 75 LYS A N 1
ATOM 590 C CA . LYS A 1 75 ? 9.748 -5.870 1.242 1.00 86.44 75 LYS A CA 1
ATOM 591 C C . LYS A 1 75 ? 9.536 -6.349 -0.182 1.00 86.44 75 LYS A C 1
ATOM 593 O O . LYS A 1 75 ? 8.878 -7.366 -0.381 1.00 86.44 75 LYS A O 1
ATOM 598 N N . GLU A 1 76 ? 10.139 -5.646 -1.127 1.00 84.00 76 GLU A N 1
ATOM 599 C CA . GLU A 1 76 ? 10.197 -6.094 -2.512 1.00 84.00 76 GLU A CA 1
ATOM 600 C C . GLU A 1 76 ? 11.360 -7.078 -2.705 1.00 84.00 76 GLU A C 1
ATOM 602 O O . GLU A 1 76 ? 12.393 -6.949 -2.038 1.00 84.00 76 GLU A O 1
ATOM 607 N N . PRO A 1 77 ? 11.199 -8.077 -3.587 1.00 80.31 77 PRO A N 1
ATOM 608 C CA . PRO A 1 77 ? 12.280 -8.978 -3.971 1.00 80.31 77 PRO A CA 1
ATOM 609 C C . PRO A 1 77 ? 13.355 -8.273 -4.812 1.00 80.31 77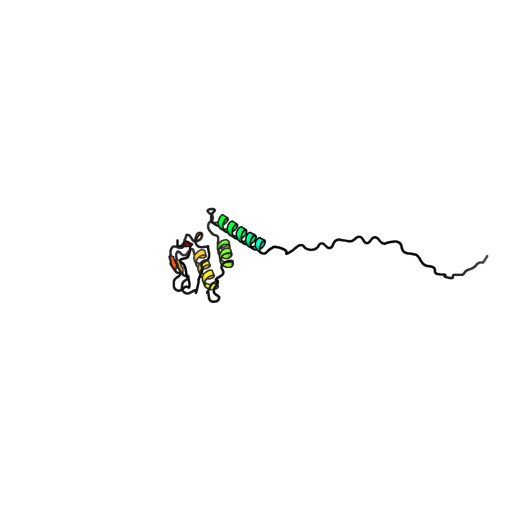 PRO A C 1
ATOM 611 O O . PRO A 1 77 ? 14.524 -8.649 -4.738 1.00 80.31 77 PRO A O 1
ATOM 614 N N . GLU A 1 78 ? 12.976 -7.243 -5.571 1.00 74.00 78 GLU A N 1
ATOM 615 C CA . GLU A 1 78 ? 13.866 -6.508 -6.469 1.00 74.00 78 GLU A CA 1
ATOM 616 C C . GLU A 1 78 ? 14.566 -5.337 -5.771 1.00 74.00 78 GLU A C 1
ATOM 618 O O . GLU A 1 78 ? 13.966 -4.578 -5.010 1.00 74.00 78 GLU A O 1
ATOM 623 N N . THR A 1 79 ? 15.851 -5.141 -6.076 1.00 70.06 79 THR A N 1
ATOM 624 C CA . THR A 1 79 ? 16.684 -4.095 -5.457 1.00 70.06 79 THR A CA 1
ATOM 625 C C . THR A 1 79 ? 16.393 -2.679 -5.955 1.00 70.06 79 THR A C 1
ATOM 627 O O . THR A 1 79 ? 16.884 -1.725 -5.359 1.00 70.06 79 THR A O 1
ATOM 630 N N . PHE A 1 80 ? 15.635 -2.539 -7.044 1.00 77.56 80 PHE A N 1
ATOM 631 C CA . PHE A 1 80 ? 15.383 -1.260 -7.725 1.00 77.56 80 PHE A CA 1
ATOM 632 C C . PHE A 1 80 ? 13.989 -0.688 -7.454 1.00 77.56 80 PHE A C 1
ATOM 634 O O . PHE A 1 80 ? 13.660 0.369 -7.978 1.00 77.56 80 PHE A O 1
ATOM 641 N N . ALA A 1 81 ? 13.157 -1.395 -6.688 1.00 83.94 81 ALA A N 1
ATOM 642 C CA . ALA A 1 81 ? 11.803 -0.950 -6.410 1.00 83.94 81 ALA A CA 1
ATOM 643 C C . ALA A 1 81 ? 11.797 0.292 -5.506 1.00 83.94 81 ALA A C 1
ATOM 645 O O . ALA A 1 81 ? 12.439 0.307 -4.449 1.00 83.94 81 ALA A O 1
ATOM 646 N N . ASP A 1 82 ? 10.997 1.296 -5.868 1.00 92.81 82 ASP A N 1
ATOM 647 C CA . ASP A 1 82 ? 10.847 2.546 -5.115 1.00 92.81 82 ASP A CA 1
ATOM 648 C C . ASP A 1 82 ? 9.855 2.369 -3.955 1.00 92.81 82 ASP A C 1
ATOM 650 O O . ASP A 1 82 ? 8.843 3.056 -3.807 1.00 92.81 82 ASP A O 1
ATOM 654 N N . VAL A 1 83 ? 10.158 1.402 -3.088 1.00 91.94 83 VAL A N 1
ATOM 655 C CA . VAL A 1 83 ? 9.313 0.996 -1.956 1.00 91.94 83 VAL A CA 1
ATOM 656 C C . VAL A 1 83 ? 9.108 2.133 -0.960 1.00 91.94 83 VAL A C 1
ATOM 658 O O . VAL A 1 83 ? 8.056 2.221 -0.332 1.00 91.94 83 VAL A O 1
ATOM 661 N N . ILE A 1 84 ? 10.108 2.999 -0.790 1.00 92.50 84 ILE A N 1
ATOM 662 C CA . ILE A 1 84 ? 10.023 4.149 0.118 1.00 92.50 84 ILE A CA 1
ATOM 663 C C . ILE A 1 84 ? 8.941 5.114 -0.376 1.00 92.50 84 ILE A C 1
ATOM 665 O O . ILE A 1 84 ? 8.010 5.412 0.369 1.00 92.50 84 ILE A O 1
ATOM 669 N N . GLU A 1 85 ? 9.009 5.500 -1.650 1.00 95.56 85 GLU A N 1
ATOM 670 C CA . GLU A 1 85 ? 8.017 6.359 -2.303 1.00 95.56 85 GLU A CA 1
ATOM 671 C C . GLU A 1 85 ? 6.623 5.713 -2.268 1.00 95.56 85 GLU A C 1
ATOM 673 O O . GLU A 1 85 ? 5.637 6.351 -1.898 1.00 95.56 85 GLU A O 1
ATOM 678 N N . ALA A 1 86 ? 6.524 4.413 -2.565 1.00 95.81 86 ALA A N 1
ATOM 679 C CA . ALA A 1 86 ? 5.252 3.697 -2.504 1.00 95.81 86 ALA A CA 1
ATOM 680 C C . ALA A 1 86 ? 4.623 3.749 -1.101 1.00 95.81 86 ALA A C 1
ATOM 682 O O . ALA A 1 86 ? 3.424 4.000 -0.957 1.00 95.81 86 ALA A O 1
ATOM 683 N N . LYS A 1 87 ? 5.427 3.550 -0.048 1.00 95.75 87 LYS A N 1
ATOM 684 C CA . LYS A 1 87 ? 4.971 3.642 1.347 1.00 95.75 87 LYS A CA 1
ATOM 685 C C . LYS A 1 87 ? 4.466 5.038 1.684 1.00 95.75 87 LYS A C 1
ATOM 687 O O . LYS A 1 87 ? 3.428 5.152 2.335 1.00 95.75 87 LYS A O 1
ATOM 692 N N . GLU A 1 88 ? 5.168 6.080 1.251 1.00 96.50 88 GLU A N 1
ATOM 693 C CA . GLU A 1 88 ? 4.758 7.468 1.475 1.00 96.50 88 GLU A CA 1
ATOM 694 C C . GLU A 1 88 ? 3.414 7.763 0.808 1.00 96.50 88 GLU A C 1
ATOM 696 O O . GLU A 1 88 ? 2.486 8.211 1.486 1.00 96.50 88 GLU A O 1
ATOM 701 N N . ARG A 1 89 ? 3.244 7.378 -0.463 1.00 97.44 89 ARG A N 1
ATOM 702 C CA . ARG A 1 89 ? 1.972 7.548 -1.185 1.00 97.44 89 ARG A CA 1
ATOM 703 C C . ARG A 1 89 ? 0.811 6.810 -0.525 1.00 97.44 89 ARG A C 1
ATOM 705 O O . ARG A 1 89 ? -0.275 7.374 -0.394 1.00 97.44 89 ARG A O 1
ATOM 712 N N . ILE A 1 90 ? 1.028 5.574 -0.066 1.00 96.31 90 ILE A N 1
ATOM 713 C CA . ILE A 1 90 ? 0.002 4.798 0.652 1.00 96.31 90 ILE A CA 1
ATOM 714 C C . ILE A 1 90 ? -0.378 5.495 1.965 1.00 96.31 90 ILE A C 1
ATOM 716 O O . ILE A 1 90 ? -1.562 5.633 2.281 1.00 96.31 90 ILE A O 1
ATOM 720 N N . VAL A 1 91 ? 0.615 5.951 2.735 1.00 96.38 91 VAL A N 1
ATOM 721 C CA . VAL A 1 91 ? 0.391 6.653 4.005 1.00 96.38 91 VAL A CA 1
ATOM 722 C C . VAL A 1 91 ? -0.376 7.951 3.790 1.00 96.38 91 VAL A C 1
ATOM 724 O O . VAL A 1 91 ? -1.310 8.234 4.544 1.00 96.38 91 VAL A O 1
ATOM 727 N N . ASP A 1 92 ? -0.005 8.737 2.787 1.00 96.50 92 ASP A N 1
ATOM 728 C CA . ASP A 1 92 ? -0.646 10.016 2.517 1.00 96.50 92 ASP A CA 1
ATOM 729 C C . ASP A 1 92 ? -2.065 9.848 1.987 1.00 96.50 92 ASP A C 1
ATOM 731 O O . ASP A 1 92 ? -2.962 10.543 2.469 1.00 96.50 92 ASP A O 1
ATOM 735 N N . CYS A 1 93 ? -2.296 8.875 1.102 1.00 96.00 93 CYS A N 1
ATOM 736 C CA . CYS A 1 93 ? -3.632 8.484 0.659 1.00 96.00 93 CYS A CA 1
ATOM 737 C C . CYS A 1 93 ? -4.522 8.114 1.852 1.00 96.00 93 CYS A C 1
ATOM 739 O O . CYS A 1 93 ? -5.594 8.694 2.035 1.00 96.00 93 CYS A O 1
ATOM 741 N N . PHE A 1 94 ? -4.033 7.240 2.736 1.00 94.81 94 PHE A N 1
ATOM 742 C CA . PHE A 1 94 ? -4.776 6.811 3.915 1.00 94.81 94 PHE A CA 1
ATOM 743 C C . PHE A 1 94 ? -5.066 7.962 4.891 1.00 94.81 94 PHE A C 1
ATOM 745 O O . PHE A 1 94 ? -6.177 8.085 5.410 1.00 94.81 94 PHE A O 1
ATOM 752 N N . LYS A 1 95 ? -4.075 8.825 5.158 1.00 94.69 95 LYS A N 1
ATOM 753 C CA . LYS A 1 95 ? -4.221 9.969 6.075 1.00 94.69 95 LYS A CA 1
ATOM 754 C C . LYS A 1 95 ? -5.228 10.990 5.563 1.00 94.69 95 LYS A C 1
ATOM 756 O O . LYS A 1 95 ? -5.989 11.536 6.358 1.00 94.69 95 LYS A O 1
ATOM 761 N N . GLN A 1 96 ? -5.201 11.261 4.263 1.00 95.50 96 GLN A N 1
ATOM 762 C CA . GLN A 1 96 ? -6.080 12.234 3.621 1.00 95.50 96 GLN A CA 1
ATOM 763 C C . GLN A 1 96 ? -7.434 11.631 3.228 1.00 95.50 96 GLN A C 1
ATOM 765 O O . GLN A 1 96 ? -8.330 12.374 2.839 1.00 95.50 96 GLN A O 1
ATOM 770 N N . ARG A 1 97 ? -7.599 10.308 3.376 1.00 92.50 97 ARG A N 1
ATOM 771 C CA . ARG A 1 97 ? -8.769 9.547 2.922 1.00 92.50 97 ARG A CA 1
ATOM 772 C C . ARG A 1 97 ? -9.076 9.803 1.446 1.00 92.50 97 ARG A C 1
ATOM 774 O O . ARG A 1 97 ? -10.224 10.058 1.090 1.00 92.50 97 ARG A O 1
ATOM 781 N N . LEU A 1 98 ? -8.040 9.761 0.610 1.00 95.56 98 LEU A N 1
ATOM 782 C CA . LEU A 1 98 ? -8.195 9.953 -0.831 1.00 95.56 98 LEU A CA 1
ATOM 783 C C . L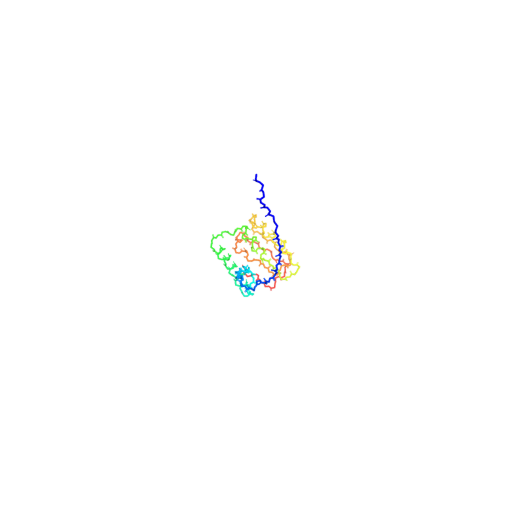EU A 1 98 ? -8.907 8.750 -1.448 1.00 95.56 98 LEU A C 1
ATOM 785 O O . LEU A 1 98 ? -8.625 7.605 -1.112 1.00 95.56 98 LEU A O 1
ATOM 789 N N . ASP A 1 99 ? -9.795 9.018 -2.394 1.00 96.12 99 ASP A N 1
ATOM 790 C CA . ASP A 1 99 ? -10.484 7.990 -3.177 1.00 96.12 99 ASP A CA 1
ATOM 791 C C . ASP A 1 99 ? -9.584 7.327 -4.230 1.00 96.12 99 ASP A C 1
ATOM 793 O O . ASP A 1 99 ? -9.941 6.303 -4.812 1.00 96.12 99 ASP A O 1
ATOM 797 N N . SER A 1 100 ? -8.416 7.909 -4.477 1.00 95.44 100 SER A N 1
ATOM 798 C CA . SER A 1 100 ? -7.498 7.536 -5.537 1.00 95.44 100 SER A CA 1
ATOM 799 C C . SER A 1 100 ? -6.075 7.398 -5.002 1.00 95.44 100 SER A C 1
ATOM 801 O O . SER A 1 100 ? -5.575 8.235 -4.247 1.00 95.44 100 SER A O 1
ATOM 803 N N . LEU A 1 101 ? -5.414 6.313 -5.401 1.00 96.50 101 LEU A N 1
ATOM 804 C CA . LEU A 1 101 ? -4.038 5.994 -5.049 1.00 96.50 101 LEU A CA 1
ATOM 805 C C . LEU A 1 101 ? -3.254 5.654 -6.316 1.00 96.50 101 LEU A C 1
ATOM 807 O O . LEU A 1 101 ? -3.600 4.733 -7.052 1.00 96.50 101 LEU A O 1
ATOM 811 N N . ASN A 1 102 ? -2.178 6.398 -6.557 1.00 96.56 102 ASN A N 1
ATOM 812 C CA . ASN A 1 102 ? -1.289 6.189 -7.691 1.00 96.56 102 ASN A CA 1
ATOM 813 C C . ASN A 1 102 ? 0.044 5.579 -7.228 1.00 96.56 102 ASN A C 1
ATOM 815 O O . ASN A 1 102 ? 0.864 6.254 -6.605 1.00 96.56 102 ASN A O 1
ATOM 819 N N . LEU A 1 103 ? 0.264 4.314 -7.575 1.00 95.75 103 LEU A N 1
ATOM 820 C CA . LEU A 1 103 ? 1.510 3.572 -7.372 1.00 95.75 103 LEU A CA 1
ATOM 821 C C . LEU A 1 103 ? 2.223 3.267 -8.695 1.00 95.75 103 LEU A C 1
ATOM 823 O O . LEU A 1 103 ? 3.035 2.346 -8.763 1.00 95.75 103 LEU A O 1
ATOM 827 N N . SER A 1 104 ? 1.917 4.008 -9.753 1.00 95.56 104 SER A N 1
ATOM 828 C CA . SER A 1 104 ? 2.498 3.805 -11.074 1.00 95.56 104 SER A CA 1
ATOM 829 C C . SER A 1 104 ? 3.951 4.261 -11.132 1.00 95.56 104 SER A C 1
ATOM 831 O O . SER A 1 104 ? 4.328 5.223 -10.454 1.00 95.56 104 SER A O 1
ATOM 833 N N . PHE A 1 105 ? 4.740 3.608 -11.991 1.00 95.44 105 PHE A N 1
ATOM 834 C CA . PHE A 1 105 ? 6.163 3.907 -12.209 1.00 95.44 105 PHE A CA 1
ATOM 835 C C . PHE A 1 105 ? 7.034 3.783 -10.949 1.00 95.44 105 PHE A C 1
ATOM 837 O O . PHE A 1 105 ? 7.924 4.600 -10.736 1.00 95.44 105 PHE A O 1
ATOM 844 N N . LEU A 1 106 ? 6.782 2.774 -10.110 1.00 95.38 106 LEU A N 1
ATOM 845 C CA . LEU A 1 106 ? 7.543 2.541 -8.873 1.00 95.38 106 LEU A CA 1
ATOM 846 C C . LEU A 1 106 ? 8.332 1.227 -8.893 1.00 95.38 106 LEU A C 1
ATOM 848 O O . LEU A 1 106 ? 8.855 0.797 -7.863 1.00 95.38 106 LEU A O 1
ATOM 852 N N . TYR A 1 107 ? 8.412 0.584 -10.064 1.00 94.12 107 TYR A N 1
ATOM 853 C CA . TYR A 1 107 ? 9.133 -0.672 -10.268 1.00 94.12 107 TYR A CA 1
ATOM 854 C C . TYR A 1 107 ? 8.705 -1.773 -9.277 1.00 94.12 107 TYR A C 1
ATOM 856 O O . TYR A 1 107 ? 9.497 -2.634 -8.900 1.00 94.12 107 TYR A O 1
ATOM 864 N N . LEU A 1 108 ? 7.443 -1.736 -8.838 1.00 92.19 108 LEU A N 1
ATOM 865 C CA . LEU A 1 108 ? 6.900 -2.668 -7.856 1.00 92.19 108 LEU A CA 1
ATOM 866 C C . LEU A 1 108 ? 6.604 -4.013 -8.517 1.00 92.19 108 LEU A C 1
ATOM 868 O O . LEU A 1 108 ? 6.067 -4.076 -9.617 1.00 92.19 108 LEU A O 1
ATOM 872 N N . SER A 1 109 ? 6.919 -5.095 -7.829 1.00 91.94 109 SER A N 1
ATOM 873 C CA . SER A 1 109 ? 6.595 -6.467 -8.226 1.00 91.94 109 SER A CA 1
ATOM 874 C C . SER A 1 109 ? 5.579 -7.110 -7.282 1.00 91.94 109 SER A C 1
ATOM 876 O O . SER A 1 109 ? 4.870 -8.034 -7.676 1.00 91.94 109 SER A O 1
ATOM 878 N N . THR A 1 110 ? 5.459 -6.597 -6.052 1.00 90.19 110 THR A N 1
ATOM 879 C CA . THR A 1 110 ? 4.435 -6.996 -5.085 1.00 90.19 110 THR A CA 1
ATOM 880 C C . THR A 1 110 ? 3.738 -5.779 -4.474 1.00 90.19 110 THR A C 1
ATOM 882 O O . THR A 1 110 ? 4.121 -4.631 -4.694 1.00 90.19 110 THR A O 1
ATOM 885 N N . LEU A 1 111 ? 2.646 -6.023 -3.755 1.00 90.25 111 LEU A N 1
ATOM 886 C CA . LEU A 1 111 ? 1.898 -5.001 -3.032 1.00 90.25 111 LEU A CA 1
ATOM 887 C C . LEU A 1 111 ? 1.643 -5.482 -1.599 1.00 90.25 111 LEU A C 1
ATOM 889 O O . LEU A 1 111 ? 1.500 -6.686 -1.382 1.00 90.25 111 LEU A O 1
ATOM 893 N N . PRO A 1 112 ? 1.590 -4.570 -0.615 1.00 89.88 112 PRO A N 1
ATOM 894 C CA . PRO A 1 112 ? 1.343 -4.938 0.771 1.00 89.88 112 PRO A CA 1
ATOM 895 C C . PRO A 1 112 ? -0.124 -5.326 0.999 1.00 89.88 112 PRO A C 1
ATOM 897 O O . PRO A 1 112 ? -1.030 -4.726 0.423 1.00 89.88 112 PRO A O 1
ATOM 900 N N . ASP A 1 113 ? -0.373 -6.245 1.934 1.00 86.12 113 ASP A N 1
ATOM 901 C CA . ASP A 1 113 ? -1.721 -6.688 2.334 1.00 86.12 113 ASP A CA 1
ATOM 902 C C . ASP A 1 113 ? -2.427 -5.655 3.246 1.00 86.12 113 ASP A C 1
ATOM 904 O O . ASP A 1 113 ? -2.795 -5.938 4.387 1.00 86.12 113 ASP A O 1
ATOM 908 N N . VAL A 1 114 ? -2.564 -4.411 2.777 1.00 86.69 114 VAL A N 1
ATOM 909 C CA . VAL A 1 114 ? -3.215 -3.299 3.507 1.00 86.69 114 VAL A CA 1
ATOM 910 C C . VAL A 1 114 ? -4.535 -2.860 2.884 1.00 86.69 114 VAL A C 1
ATOM 912 O O . VAL A 1 114 ? -5.333 -2.199 3.552 1.00 86.69 114 VAL A O 1
ATOM 915 N N . PHE A 1 115 ? -4.773 -3.224 1.623 1.00 85.25 115 PHE A N 1
ATOM 916 C CA . PHE A 1 115 ? -5.886 -2.705 0.829 1.00 85.25 115 PHE A CA 1
ATOM 917 C C . PHE A 1 115 ? -7.261 -3.131 1.363 1.00 85.25 115 PHE A C 1
ATOM 919 O O . PHE A 1 115 ? -8.191 -2.331 1.299 1.00 85.25 115 PHE A O 1
ATOM 926 N N . ASP A 1 116 ? -7.367 -4.283 2.036 1.00 80.69 116 ASP A N 1
ATOM 927 C CA . ASP A 1 116 ? -8.581 -4.707 2.760 1.00 80.69 116 ASP A CA 1
ATOM 928 C C . ASP A 1 116 ? -9.055 -3.667 3.792 1.00 80.69 116 ASP A C 1
ATOM 930 O O . ASP A 1 116 ? -10.252 -3.501 4.042 1.00 80.69 116 ASP A O 1
ATOM 934 N N . GLY A 1 117 ? -8.110 -2.944 4.403 1.00 81.00 117 GLY A N 1
ATOM 935 C CA . GLY A 1 117 ? -8.382 -1.884 5.371 1.00 81.00 117 GLY A CA 1
ATOM 936 C C . GLY A 1 117 ? -8.524 -0.488 4.755 1.00 81.00 117 GLY A C 1
ATOM 937 O O . GLY A 1 117 ? -8.906 0.450 5.457 1.00 81.00 117 GLY A O 1
ATOM 938 N N . MET A 1 118 ? -8.245 -0.329 3.458 1.00 88.50 118 MET A N 1
ATOM 939 C CA . MET A 1 118 ? -8.307 0.937 2.718 1.00 88.50 118 MET A CA 1
ATOM 940 C C . MET A 1 118 ? -9.599 1.056 1.895 1.00 88.50 118 MET A C 1
ATOM 942 O O . MET A 1 118 ? -9.581 1.510 0.759 1.00 88.50 118 MET A O 1
ATOM 946 N N . GLN A 1 119 ? -10.745 0.717 2.495 1.00 85.56 119 GLN A N 1
ATOM 947 C CA . GLN A 1 119 ? -12.070 0.666 1.838 1.00 85.56 119 GLN A CA 1
ATOM 948 C C . GLN A 1 119 ? -12.560 1.988 1.212 1.00 85.56 119 GLN A C 1
ATOM 950 O O . GLN A 1 119 ? -13.580 2.005 0.531 1.00 85.56 119 GLN A O 1
ATOM 955 N N . HIS A 1 120 ? -11.875 3.099 1.484 1.00 89.00 120 HIS A N 1
ATOM 956 C CA . HIS A 1 120 ? -12.170 4.411 0.912 1.00 89.00 120 HIS A CA 1
ATOM 957 C C . HIS A 1 120 ? -11.531 4.617 -0.470 1.00 89.00 120 HIS A C 1
ATOM 959 O O . HIS A 1 120 ? -11.940 5.528 -1.180 1.00 89.00 120 HIS A O 1
ATOM 965 N N . VAL A 1 121 ? -10.542 3.800 -0.851 1.00 92.12 121 VAL A N 1
ATOM 966 C CA . VAL A 1 121 ? -9.887 3.885 -2.160 1.00 92.12 121 VAL A CA 1
ATOM 967 C C . VAL A 1 121 ? -10.743 3.165 -3.197 1.00 92.12 121 VAL A C 1
ATOM 969 O O . VAL A 1 121 ? -11.001 1.969 -3.091 1.00 92.12 121 VAL A O 1
ATOM 972 N N . HIS A 1 122 ? -11.164 3.904 -4.215 1.00 91.62 122 HIS A N 1
ATOM 973 C CA . HIS A 1 122 ? -11.963 3.425 -5.340 1.00 91.62 122 HIS A CA 1
ATOM 974 C C . HIS A 1 122 ? -11.146 3.304 -6.629 1.00 91.62 122 HIS A C 1
ATOM 976 O O . HIS A 1 122 ? -11.494 2.509 -7.499 1.00 91.62 122 HIS A O 1
ATOM 982 N N . TYR A 1 123 ? -10.051 4.059 -6.741 1.00 93.00 123 TYR A N 1
ATOM 983 C CA . TYR A 1 123 ? -9.169 4.048 -7.902 1.00 93.00 123 TYR A CA 1
ATOM 984 C C . TYR A 1 123 ? -7.738 3.7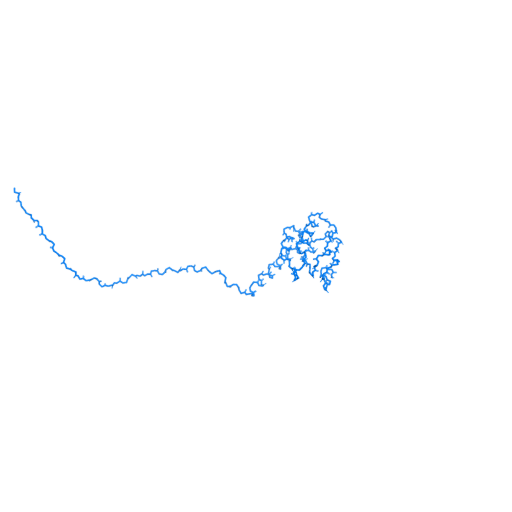26 -7.482 1.00 93.00 123 TYR A C 1
ATOM 986 O O . TYR A 1 123 ? -7.134 4.454 -6.698 1.00 93.00 123 TYR A O 1
ATOM 994 N N . LEU A 1 124 ? -7.182 2.648 -8.031 1.00 93.12 124 LEU A N 1
ATOM 995 C CA . LEU A 1 124 ? -5.799 2.244 -7.805 1.00 93.12 124 LEU A CA 1
ATOM 996 C C . LEU A 1 124 ? -5.063 2.157 -9.145 1.00 93.12 124 LEU A C 1
ATOM 998 O O . LEU A 1 124 ? -5.382 1.306 -9.973 1.00 93.12 124 LEU A O 1
ATOM 1002 N N . SER A 1 125 ? -4.069 3.024 -9.338 1.00 94.25 125 SER A N 1
ATOM 1003 C CA . SER A 1 125 ? -3.154 2.969 -10.483 1.00 94.25 125 SER A CA 1
ATOM 1004 C C . SER A 1 125 ? -1.910 2.185 -10.093 1.00 94.25 125 SER A C 1
ATOM 1006 O O . SER A 1 125 ? -1.229 2.541 -9.133 1.00 94.25 125 SER A O 1
ATOM 1008 N N . ILE A 1 126 ? -1.635 1.106 -10.820 1.00 92.81 126 ILE A N 1
ATOM 1009 C CA . ILE A 1 126 ? -0.455 0.244 -10.641 1.00 92.81 126 ILE A CA 1
ATOM 1010 C C . ILE A 1 126 ? 0.265 0.003 -11.973 1.00 92.81 126 ILE A C 1
ATOM 1012 O O . ILE A 1 126 ? 1.088 -0.902 -12.089 1.00 92.81 126 ILE A O 1
ATOM 1016 N N . ASP A 1 127 ? -0.050 0.803 -12.990 1.00 92.50 127 ASP A N 1
ATOM 1017 C CA . ASP A 1 127 ? 0.558 0.731 -14.314 1.00 92.50 127 ASP A CA 1
ATOM 1018 C C . ASP A 1 127 ? 2.062 1.035 -14.279 1.00 92.50 127 ASP A C 1
ATOM 1020 O O . ASP A 1 127 ? 2.576 1.689 -13.372 1.00 92.50 127 ASP A O 1
ATOM 1024 N N . ASN A 1 128 ? 2.781 0.547 -15.290 1.00 92.94 128 ASN A N 1
ATOM 1025 C CA . ASN A 1 128 ? 4.224 0.764 -15.425 1.00 92.94 128 ASN A CA 1
ATOM 1026 C C . ASN A 1 128 ? 5.029 0.284 -14.199 1.00 92.94 128 ASN A C 1
ATOM 1028 O O . ASN A 1 128 ? 5.939 0.955 -13.718 1.00 92.94 128 ASN A O 1
ATOM 1032 N N . ASN A 1 129 ? 4.673 -0.901 -13.707 1.00 93.38 129 ASN A N 1
ATOM 1033 C CA . ASN A 1 129 ? 5.374 -1.654 -12.668 1.00 93.38 129 ASN A CA 1
ATOM 1034 C C . ASN A 1 129 ? 5.782 -3.044 -13.206 1.00 93.38 129 ASN A C 1
ATOM 1036 O O . ASN A 1 129 ? 5.582 -3.341 -14.383 1.00 93.38 129 ASN A O 1
ATOM 1040 N N . TYR A 1 130 ? 6.339 -3.903 -12.352 1.00 92.38 130 TYR A N 1
ATOM 1041 C CA . TYR A 1 130 ? 6.848 -5.242 -12.680 1.00 92.38 130 TYR A CA 1
ATOM 1042 C C . TYR A 1 130 ? 5.986 -6.385 -12.123 1.00 92.38 130 TYR A C 1
ATOM 1044 O O . TYR A 1 130 ? 6.491 -7.468 -11.826 1.00 92.38 130 TYR A O 1
ATOM 1052 N N . PHE A 1 131 ? 4.679 -6.168 -11.978 1.00 88.62 131 PHE A N 1
ATOM 1053 C CA . PHE A 1 131 ? 3.753 -7.222 -11.566 1.00 88.62 131 PHE A CA 1
ATOM 1054 C C . PHE A 1 131 ? 3.710 -8.337 -12.620 1.00 88.62 131 PHE A C 1
ATOM 1056 O O . PHE A 1 131 ? 3.246 -8.129 -13.740 1.00 88.62 131 PHE A O 1
ATOM 1063 N N . SER A 1 132 ? 4.196 -9.527 -12.264 1.00 84.75 132 SER A N 1
ATOM 1064 C CA . SER A 1 132 ? 4.107 -10.731 -13.103 1.00 84.75 132 SER A CA 1
ATOM 1065 C C . SER A 1 132 ? 2.730 -11.393 -13.035 1.00 84.75 132 SER A C 1
ATOM 1067 O O . SER A 1 132 ? 2.340 -12.121 -13.946 1.00 84.75 132 SER A O 1
ATOM 1069 N N . GLU A 1 133 ? 1.992 -11.129 -11.959 1.00 81.81 133 GLU A N 1
ATOM 1070 C CA . GLU A 1 133 ? 0.660 -11.652 -11.687 1.00 81.81 133 GLU A CA 1
ATOM 1071 C C . GLU A 1 133 ? -0.260 -10.513 -11.241 1.00 81.81 133 GLU A C 1
ATOM 1073 O O . GLU A 1 133 ? 0.186 -9.506 -10.688 1.00 81.81 133 GLU A O 1
ATOM 1078 N N . ILE A 1 134 ? -1.564 -10.681 -11.462 1.00 77.62 134 ILE A N 1
ATOM 1079 C CA . ILE A 1 134 ? -2.565 -9.751 -10.936 1.00 77.62 134 ILE A CA 1
ATOM 1080 C C . ILE A 1 134 ? -2.549 -9.856 -9.398 1.00 77.62 134 ILE A C 1
ATOM 1082 O O . ILE A 1 134 ? -2.661 -10.966 -8.871 1.00 77.62 134 ILE A O 1
ATOM 1086 N N . PRO A 1 135 ? -2.419 -8.738 -8.657 1.00 71.56 135 PRO A N 1
ATOM 1087 C CA . PRO A 1 135 ? -2.427 -8.755 -7.198 1.00 71.56 135 PRO A CA 1
ATOM 1088 C C . PRO A 1 135 ? -3.683 -9.423 -6.622 1.00 71.56 135 PRO A C 1
ATOM 1090 O O . PRO A 1 135 ? -4.799 -9.129 -7.043 1.00 71.56 135 PRO A O 1
ATOM 1093 N N . ARG A 1 136 ? -3.512 -10.281 -5.610 1.00 72.06 136 ARG A N 1
ATOM 1094 C CA . ARG A 1 136 ? -4.590 -11.129 -5.054 1.00 72.06 136 ARG A CA 1
ATOM 1095 C C . ARG A 1 136 ? -5.790 -10.375 -4.482 1.00 72.06 136 ARG A C 1
ATOM 1097 O O . ARG A 1 136 ? -6.857 -10.953 -4.367 1.00 72.06 136 ARG A O 1
ATOM 1104 N N . PHE A 1 137 ? -5.635 -9.112 -4.100 1.00 70.81 137 PHE A N 1
ATOM 1105 C CA . PHE A 1 137 ? -6.756 -8.312 -3.596 1.00 70.81 137 PHE A CA 1
ATOM 1106 C C . PHE A 1 137 ? -7.678 -7.794 -4.720 1.00 70.81 137 PHE A C 1
ATOM 1108 O O . PHE A 1 137 ? -8.725 -7.226 -4.428 1.00 70.81 137 PHE A O 1
ATOM 1115 N N . LEU A 1 138 ? -7.292 -7.958 -5.994 1.00 65.31 138 LEU A N 1
ATOM 1116 C CA . LEU A 1 138 ? -8.109 -7.618 -7.168 1.00 65.31 138 LEU A CA 1
ATOM 1117 C C . LEU A 1 138 ? -8.889 -8.819 -7.734 1.00 65.31 138 LEU A C 1
ATOM 1119 O O . LEU A 1 138 ? -9.647 -8.638 -8.686 1.00 65.31 138 LEU A O 1
ATOM 1123 N N . THR A 1 139 ? -8.685 -10.024 -7.191 1.00 54.53 139 THR A N 1
ATOM 1124 C CA . THR A 1 139 ? -9.340 -11.279 -7.614 1.00 54.53 139 THR A CA 1
ATOM 1125 C C . THR A 1 139 ? -10.379 -11.729 -6.607 1.00 54.53 139 THR A C 1
ATOM 1127 O O . THR A 1 139 ? -11.492 -12.095 -7.040 1.00 54.53 139 THR A O 1
#

Foldseek 3Di:
DDDDDDDDDDDDDDDDDDDDDDPPDDDDPPPPDDPQDPVNVVVVVVVVVVVLVVVLVPPDQDDLVSLVVQLVVDDAPDPQFQSVVQSVQVSVCQVVLPLEGEPAPRQGQADTPCVSNSVSHNYYHHYNHNHPDDYPVVD

Radius of gyration: 36.54 Å; chains: 1; bounding box: 78×42×113 Å

Organism: NCBI:txid392030

Sequence (139 aa):
MIRGTSSTKPQSHTQPVSRQSHSNSMPHRSSSTALISKEDKDIIRKLFTQRQSLKLSSKKSLTLSELRQVLEAWKEPETFADVIEAKERIVDCFKQRLDSLNLSFLYLSTLPDVFDGMQHVHYLSIDNNYFSEIPRFLT

Secondary structure (DSSP, 8-state):
--------------PPP--------PPP---------HHHHHHHHHHHHHHHHHHHHSS-PPPHHHHHHHHHH---SSTT--HHHHHHHHHHHHHHT-SEEE-TTS--S---TTGGG-TT--EEE--SS--SS--GGG-

InterPro domains:
  IPR032675 Leucine-rich repeat domain superfamily [G3DSA:3.80.10.10] (67-139)